Protein AF-A0A947JJ04-F1 (afdb_monomer_lite)

Sequence (79 aa):
MLYKDELLNAIKASVEFEDNFIVSFSNFMNSEINAVDFDPKTKKEVIKIFQYLKDDSSKHKKILEEVEELIINNQKDEY

Foldseek 3Di:
DVVLVVLLVVLVVLLVVLVCCLVVLVVVQVVVLVVDPDDPVVSVVSVVVSVVVSVVSVVVSVVSVVVSVVSVVVVVPPD

Radius of gyration: 18.12 Å; chains: 1; bounding box: 42×16×56 Å

pLDDT: mean 88.57, std 11.3, range [42.34, 97.56]

Secondary structure (DSSP, 8-state):
-HHHHHHHHHHHHHHHHHHHHHHHHHHHHHHHHHHS---HHHHHHHHHHHHHHHHHHHHHHHHHHHHHHHHHHHHHS--

Structure (mmCIF, N/CA/C/O backbone):
data_AF-A0A947JJ04-F1
#
_entry.id   AF-A0A947JJ04-F1
#
loop_
_atom_site.group_PDB
_atom_site.id
_atom_site.type_symbol
_atom_site.label_atom_id
_atom_site.label_alt_id
_atom_site.label_comp_id
_atom_site.label_asym_id
_atom_site.label_entity_id
_atom_site.label_seq_id
_atom_site.pdbx_PDB_ins_code
_atom_site.Cartn_x
_atom_site.Cartn_y
_atom_site.Cartn_z
_atom_site.occupancy
_atom_site.B_iso_or_equiv
_atom_site.auth_seq_id
_atom_site.auth_comp_id
_atom_site.auth_asym_id
_atom_site.auth_atom_id
_atom_site.pdbx_PDB_model_num
ATOM 1 N N . MET A 1 1 ? -23.459 0.711 20.154 1.00 59.44 1 MET A N 1
ATOM 2 C CA . MET A 1 1 ? -22.436 -0.344 19.995 1.00 59.44 1 MET A CA 1
ATOM 3 C C . MET A 1 1 ? -22.269 -0.798 18.543 1.00 59.44 1 MET A C 1
ATOM 5 O O . MET A 1 1 ? -21.149 -0.684 18.080 1.00 59.44 1 MET A O 1
ATOM 9 N N . LEU A 1 2 ? -23.322 -1.173 17.792 1.00 64.75 2 LEU A N 1
ATOM 10 C CA . LEU A 1 2 ? -23.203 -1.696 16.406 1.00 64.75 2 LEU A CA 1
ATOM 11 C C . LEU A 1 2 ? -22.317 -0.859 15.449 1.00 64.75 2 LEU A C 1
ATOM 13 O O . LEU A 1 2 ? -21.367 -1.377 14.878 1.00 64.75 2 LEU A O 1
ATOM 17 N N . TYR A 1 3 ? -22.558 0.452 15.355 1.00 78.12 3 TYR A N 1
ATOM 18 C CA . TYR A 1 3 ? -21.842 1.327 14.412 1.00 78.12 3 TYR A CA 1
ATOM 19 C C . TYR A 1 3 ? -20.344 1.523 14.717 1.00 78.12 3 TYR A C 1
ATOM 21 O O . TYR A 1 3 ? -19.584 1.919 13.837 1.00 78.12 3 TYR A O 1
ATOM 29 N N . LYS A 1 4 ? -19.904 1.264 15.958 1.00 79.75 4 LYS A N 1
ATOM 30 C CA . LYS A 1 4 ? -18.493 1.405 16.363 1.00 79.75 4 LYS A CA 1
ATOM 31 C C . LYS A 1 4 ? -17.667 0.203 15.908 1.00 79.75 4 LYS A C 1
ATOM 33 O O . LYS A 1 4 ? -16.576 0.389 15.380 1.00 79.75 4 LYS A O 1
ATOM 38 N N . ASP A 1 5 ? -18.200 -1.005 16.079 1.00 87.06 5 ASP A N 1
ATOM 39 C CA . ASP A 1 5 ? -17.536 -2.239 15.648 1.00 87.06 5 ASP A CA 1
ATOM 40 C C . ASP A 1 5 ? -17.517 -2.350 14.118 1.00 87.06 5 ASP A C 1
ATOM 42 O O . ASP A 1 5 ? -16.515 -2.763 13.541 1.00 87.06 5 ASP A O 1
ATOM 46 N N . GLU A 1 6 ? -18.585 -1.908 13.446 1.00 91.44 6 GLU A N 1
ATOM 47 C CA . GLU A 1 6 ? -18.626 -1.785 11.982 1.00 91.44 6 GLU A CA 1
ATOM 48 C C . GLU A 1 6 ? -17.551 -0.824 11.461 1.00 91.44 6 GLU A C 1
ATOM 50 O O . GLU A 1 6 ? -16.831 -1.162 10.521 1.00 91.44 6 GLU A O 1
ATOM 55 N N . LEU A 1 7 ? -17.391 0.340 12.105 1.00 91.25 7 LEU A N 1
ATOM 56 C CA . LEU A 1 7 ? -16.334 1.290 11.763 1.00 91.25 7 LEU A CA 1
ATOM 57 C C . LEU A 1 7 ? -14.940 0.692 11.999 1.00 91.25 7 LEU A C 1
ATOM 59 O O . LEU A 1 7 ? -14.094 0.771 11.113 1.00 91.25 7 LEU A O 1
ATOM 63 N N . LEU A 1 8 ? -14.701 0.059 13.152 1.00 92.81 8 LEU A N 1
ATOM 64 C CA . LEU A 1 8 ? -13.415 -0.576 13.457 1.00 92.81 8 LEU A CA 1
ATOM 65 C C . LEU A 1 8 ? -13.066 -1.672 12.439 1.00 92.81 8 LEU A C 1
ATOM 67 O O . LEU A 1 8 ? -11.931 -1.745 11.973 1.00 92.81 8 LEU A O 1
ATOM 71 N N . ASN A 1 9 ? -14.041 -2.496 12.056 1.00 93.94 9 ASN A N 1
ATOM 72 C CA . ASN A 1 9 ? -13.851 -3.531 11.042 1.00 93.94 9 ASN A CA 1
ATOM 73 C C . ASN A 1 9 ? -13.551 -2.934 9.661 1.00 93.94 9 ASN A C 1
ATOM 75 O O . ASN A 1 9 ? -12.684 -3.447 8.956 1.00 93.94 9 ASN A O 1
ATOM 79 N N . ALA A 1 10 ? -14.219 -1.840 9.284 1.00 95.44 10 ALA A N 1
ATOM 80 C CA . ALA A 1 10 ? -13.942 -1.144 8.030 1.00 95.44 10 ALA A CA 1
ATOM 81 C C . ALA A 1 10 ? -12.521 -0.550 7.997 1.00 95.44 10 ALA A C 1
ATOM 83 O O . ALA A 1 10 ? -11.839 -0.645 6.974 1.00 95.44 10 ALA A O 1
ATOM 84 N N . ILE A 1 11 ? -12.047 0.015 9.114 1.00 96.06 11 ILE A N 1
ATOM 85 C CA . ILE A 1 11 ? -10.677 0.535 9.232 1.00 96.06 11 ILE A CA 1
ATOM 86 C C . ILE A 1 11 ? -9.656 -0.599 9.120 1.00 96.06 11 ILE A C 1
ATOM 88 O O . ILE A 1 11 ? -8.747 -0.504 8.300 1.00 96.06 11 ILE A O 1
ATOM 92 N N . LYS A 1 12 ? -9.846 -1.707 9.847 1.00 95.31 12 LYS A N 1
ATOM 93 C CA . LYS A 1 12 ? -8.964 -2.884 9.765 1.00 95.31 12 LYS A CA 1
ATOM 94 C C . LYS A 1 12 ? -8.880 -3.456 8.353 1.00 95.31 12 LYS A C 1
ATOM 96 O O . LYS A 1 12 ? -7.786 -3.717 7.864 1.00 95.31 12 LYS A O 1
ATOM 101 N N . ALA A 1 13 ? -10.019 -3.587 7.673 1.00 96.69 13 ALA A N 1
ATOM 102 C CA . ALA A 1 13 ? -10.051 -4.033 6.282 1.00 96.69 13 ALA A CA 1
ATOM 103 C C . ALA A 1 13 ? -9.308 -3.063 5.344 1.00 96.69 13 ALA A C 1
ATOM 105 O O . ALA A 1 13 ? -8.672 -3.492 4.385 1.00 96.69 13 ALA A O 1
ATOM 106 N N . SER A 1 14 ? -9.354 -1.759 5.630 1.00 96.62 14 SER A N 1
ATOM 107 C CA . SER A 1 14 ? -8.621 -0.746 4.862 1.00 96.62 14 SER A CA 1
ATOM 108 C C . SER A 1 14 ? -7.109 -0.809 5.116 1.00 96.62 14 SER A C 1
ATOM 110 O O . SER A 1 14 ? -6.338 -0.710 4.167 1.00 96.62 14 SER A O 1
ATOM 112 N N . VAL A 1 15 ? -6.669 -1.036 6.360 1.00 95.50 15 VAL A N 1
ATOM 113 C CA . VAL A 1 15 ? -5.249 -1.275 6.696 1.00 95.50 15 VAL A CA 1
ATOM 114 C C . VAL A 1 15 ? -4.725 -2.509 5.959 1.00 95.50 15 VAL A C 1
ATOM 116 O O . VAL A 1 15 ? -3.676 -2.451 5.317 1.00 95.50 15 VAL A O 1
ATOM 119 N N . GLU A 1 16 ? -5.483 -3.607 5.993 1.00 96.00 16 GLU A N 1
ATOM 120 C CA . GLU A 1 16 ? -5.140 -4.843 5.283 1.00 96.00 16 GLU A CA 1
ATOM 121 C C . GLU A 1 16 ? -5.080 -4.634 3.762 1.00 96.00 16 GLU A C 1
ATOM 123 O O . GLU A 1 16 ? -4.193 -5.165 3.089 1.00 96.00 16 GLU A O 1
ATOM 128 N N . PHE A 1 17 ? -5.992 -3.834 3.203 1.00 95.50 17 PHE A N 1
ATOM 129 C CA . PHE A 1 17 ? -5.956 -3.463 1.791 1.00 95.50 17 PHE A CA 1
ATOM 130 C C . PHE A 1 17 ? -4.665 -2.718 1.426 1.00 95.50 17 PHE A C 1
ATOM 132 O O . PHE A 1 17 ? -4.026 -3.082 0.438 1.00 95.50 17 PHE A O 1
ATOM 139 N N . GLU A 1 18 ? -4.262 -1.717 2.215 1.00 95.12 18 GLU A N 1
ATOM 140 C CA . GLU A 1 18 ? -3.025 -0.965 1.966 1.00 95.12 18 GLU A CA 1
ATOM 141 C C . GLU A 1 18 ? -1.786 -1.875 2.070 1.00 95.12 18 GLU A C 1
ATOM 143 O O . GLU A 1 18 ? -0.915 -1.832 1.201 1.00 95.12 18 GLU A O 1
ATOM 148 N N . ASP A 1 19 ? -1.726 -2.784 3.051 1.00 92.81 19 ASP A N 1
ATOM 149 C CA . ASP A 1 19 ? -0.639 -3.772 3.153 1.00 92.81 19 ASP A CA 1
ATOM 150 C C . ASP A 1 19 ? -0.567 -4.694 1.930 1.00 92.81 19 ASP A C 1
ATOM 152 O O . ASP A 1 19 ? 0.504 -4.900 1.340 1.00 92.81 19 ASP A O 1
ATOM 156 N N . ASN A 1 20 ? -1.719 -5.219 1.511 1.00 93.62 20 ASN A N 1
ATOM 157 C CA . ASN A 1 20 ? -1.817 -6.072 0.335 1.00 93.62 20 ASN A CA 1
ATOM 158 C C . ASN A 1 20 ? -1.420 -5.324 -0.939 1.00 93.62 20 ASN A C 1
ATOM 160 O O . ASN A 1 20 ? -0.740 -5.903 -1.795 1.00 93.62 20 ASN A O 1
ATOM 164 N N . PHE A 1 21 ? -1.797 -4.048 -1.057 1.00 92.00 21 PHE A N 1
ATOM 165 C CA . PHE A 1 21 ? -1.362 -3.184 -2.145 1.00 92.00 21 PHE A CA 1
ATOM 166 C C . PHE A 1 21 ? 0.159 -3.030 -2.124 1.00 92.00 21 PHE A C 1
ATOM 168 O O . PHE A 1 21 ? 0.801 -3.389 -3.106 1.00 92.00 21 PHE A O 1
ATOM 175 N N . ILE A 1 22 ? 0.765 -2.601 -1.012 1.00 91.75 22 ILE A N 1
ATOM 176 C CA . ILE A 1 22 ? 2.217 -2.380 -0.893 1.00 91.75 22 ILE A CA 1
ATOM 177 C C . ILE A 1 22 ? 3.011 -3.617 -1.324 1.00 91.75 22 ILE A C 1
ATOM 179 O O . ILE A 1 22 ? 3.967 -3.495 -2.100 1.00 91.75 22 ILE A O 1
ATOM 183 N N . VAL A 1 23 ? 2.627 -4.804 -0.846 1.00 91.38 23 VAL A N 1
ATOM 184 C CA . VAL A 1 23 ? 3.327 -6.060 -1.150 1.00 91.38 23 VAL A CA 1
ATOM 185 C C . VAL A 1 23 ? 3.103 -6.482 -2.602 1.00 91.38 23 VAL A C 1
ATOM 187 O O . VAL A 1 23 ? 4.069 -6.692 -3.342 1.00 91.38 23 VAL A O 1
ATOM 190 N N . SER A 1 24 ? 1.844 -6.585 -3.029 1.00 90.06 24 SER A N 1
ATOM 191 C CA . SER A 1 24 ? 1.496 -7.114 -4.354 1.00 90.06 24 SER A CA 1
ATOM 192 C C . SER A 1 24 ? 1.957 -6.179 -5.465 1.00 90.06 24 SER A C 1
ATOM 194 O O . SER A 1 24 ? 2.546 -6.626 -6.448 1.00 90.06 24 SER A O 1
ATOM 196 N N . PHE A 1 25 ? 1.768 -4.873 -5.275 1.00 88.06 25 PHE A N 1
ATOM 197 C CA . PHE A 1 25 ? 2.211 -3.841 -6.201 1.00 88.06 25 PHE A CA 1
ATOM 198 C C . PHE A 1 25 ? 3.731 -3.821 -6.334 1.00 88.06 25 PHE A C 1
ATOM 200 O O . PHE A 1 25 ? 4.238 -3.804 -7.452 1.00 88.06 25 PHE A O 1
ATOM 207 N N . SER A 1 26 ? 4.473 -3.894 -5.218 1.00 87.44 26 SER A N 1
ATOM 208 C CA . SER A 1 26 ? 5.943 -3.935 -5.264 1.00 87.44 26 SER A CA 1
ATOM 209 C C . SER A 1 26 ? 6.446 -5.139 -6.060 1.00 87.44 26 SER A C 1
ATOM 211 O O . SER A 1 26 ? 7.358 -4.999 -6.873 1.00 87.44 26 SER A O 1
ATOM 213 N N . ASN A 1 27 ? 5.863 -6.318 -5.841 1.00 88.31 27 ASN A N 1
ATOM 214 C CA . ASN A 1 27 ? 6.290 -7.540 -6.519 1.00 88.31 27 ASN A CA 1
ATOM 215 C C . ASN A 1 27 ? 5.941 -7.512 -8.010 1.00 88.31 27 ASN A C 1
ATOM 217 O O . ASN A 1 27 ? 6.803 -7.776 -8.848 1.00 88.31 27 ASN A O 1
ATOM 221 N N . PHE A 1 28 ? 4.700 -7.145 -8.336 1.00 88.75 28 PHE A N 1
ATOM 222 C CA . PHE A 1 28 ? 4.224 -7.075 -9.712 1.00 88.75 28 PHE A CA 1
ATOM 223 C C . PHE A 1 28 ? 4.990 -6.017 -10.510 1.00 88.75 28 PHE A C 1
ATOM 225 O O . PHE A 1 28 ? 5.610 -6.336 -11.521 1.00 88.75 28 PHE A O 1
ATOM 232 N N . MET A 1 29 ? 5.053 -4.777 -10.017 1.00 89.25 29 MET A N 1
ATOM 233 C CA . MET A 1 29 ? 5.698 -3.692 -10.753 1.00 89.25 29 MET A CA 1
ATOM 234 C C . MET A 1 29 ? 7.198 -3.923 -10.943 1.00 89.25 29 MET A C 1
ATOM 236 O O . MET A 1 29 ? 7.716 -3.650 -12.022 1.00 89.25 29 MET A O 1
ATOM 240 N N . ASN A 1 30 ? 7.903 -4.477 -9.950 1.00 86.19 30 ASN A N 1
ATOM 241 C CA . ASN A 1 30 ? 9.315 -4.825 -10.128 1.00 86.19 30 ASN A CA 1
ATOM 242 C C . ASN A 1 30 ? 9.520 -5.909 -11.192 1.00 86.19 30 ASN A C 1
ATOM 244 O O . ASN A 1 30 ? 10.506 -5.847 -11.925 1.00 86.19 30 ASN A O 1
ATOM 248 N N . SER A 1 31 ? 8.619 -6.890 -11.288 1.00 88.94 31 SER A N 1
ATOM 249 C CA . SER A 1 31 ? 8.666 -7.902 -12.348 1.00 88.94 31 SER A CA 1
ATOM 250 C C . SER A 1 31 ? 8.494 -7.255 -13.725 1.00 88.94 31 SER A C 1
ATOM 252 O O . SER A 1 31 ? 9.371 -7.382 -14.580 1.00 88.94 31 SER A O 1
ATOM 254 N N . GLU A 1 32 ? 7.429 -6.471 -13.910 1.00 90.62 32 GLU A N 1
ATOM 255 C CA . GLU A 1 32 ? 7.101 -5.858 -15.203 1.00 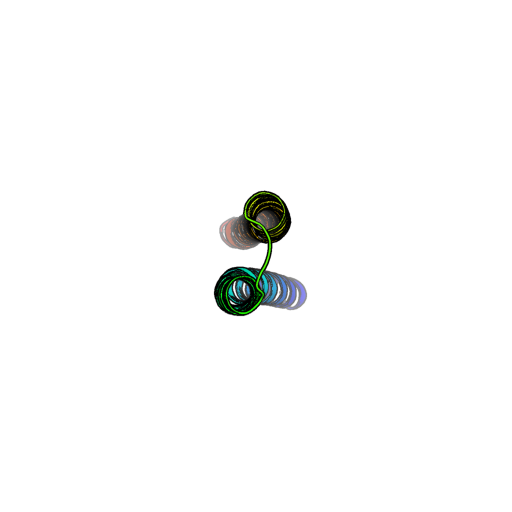90.62 32 GLU A CA 1
ATOM 256 C C . GLU A 1 32 ? 8.163 -4.847 -15.666 1.00 90.62 32 GLU A C 1
ATOM 258 O O . GLU A 1 32 ? 8.598 -4.873 -16.816 1.00 90.62 32 GLU A O 1
ATOM 263 N N . ILE A 1 33 ? 8.667 -3.994 -14.766 1.00 88.06 33 ILE A N 1
ATOM 264 C CA . ILE A 1 33 ? 9.716 -3.010 -15.093 1.00 88.06 33 ILE A CA 1
ATOM 265 C C . ILE A 1 33 ? 11.023 -3.694 -15.514 1.00 88.06 33 ILE A C 1
ATOM 267 O O . ILE A 1 33 ? 11.796 -3.134 -16.290 1.00 88.06 33 ILE A O 1
ATOM 271 N N . ASN A 1 34 ? 11.306 -4.885 -14.983 1.00 86.19 34 ASN A N 1
ATOM 272 C CA . ASN A 1 34 ? 12.490 -5.650 -15.361 1.00 86.19 34 ASN A CA 1
ATOM 273 C C . ASN A 1 34 ? 12.299 -6.459 -16.649 1.00 86.19 34 ASN A C 1
ATOM 275 O O . ASN A 1 34 ? 13.300 -6.772 -17.289 1.00 86.19 34 ASN A O 1
ATOM 279 N N . ALA A 1 35 ? 11.059 -6.768 -17.033 1.00 91.38 35 ALA A N 1
ATOM 280 C CA . ALA A 1 35 ? 10.738 -7.446 -18.288 1.00 91.38 35 ALA A CA 1
ATOM 281 C C . ALA A 1 35 ? 10.794 -6.509 -19.509 1.00 91.38 35 ALA A C 1
ATOM 283 O O . ALA A 1 35 ? 10.979 -6.972 -20.634 1.00 91.38 35 ALA A O 1
ATOM 284 N N . VAL A 1 36 ? 10.651 -5.197 -19.297 1.00 91.62 36 VAL A N 1
ATOM 285 C CA . VAL A 1 36 ? 10.745 -4.184 -20.355 1.00 91.62 36 VAL A CA 1
ATOM 286 C C . VAL A 1 36 ? 12.181 -3.669 -20.492 1.00 91.62 36 VAL A C 1
ATOM 288 O O . VAL A 1 36 ? 12.813 -3.265 -19.513 1.00 91.62 36 VAL A O 1
ATOM 291 N N . ASP A 1 37 ? 12.686 -3.631 -21.728 1.00 91.81 37 ASP A N 1
ATOM 292 C CA . ASP A 1 37 ? 14.013 -3.094 -22.050 1.00 91.81 37 ASP A CA 1
ATOM 293 C C . ASP A 1 37 ? 13.983 -1.560 -22.144 1.00 91.81 37 ASP A C 1
ATOM 295 O O . ASP A 1 37 ? 13.903 -0.958 -23.216 1.00 91.81 37 ASP A O 1
ATOM 299 N N . PHE A 1 38 ? 13.965 -0.914 -20.981 1.00 90.44 38 PHE A N 1
ATOM 300 C CA . PHE A 1 38 ? 14.114 0.532 -20.869 1.00 90.44 38 PHE A CA 1
ATOM 301 C C . PHE A 1 38 ? 15.585 0.938 -20.931 1.00 90.44 38 PHE A C 1
ATOM 303 O O . PHE A 1 38 ? 16.444 0.305 -20.312 1.00 90.44 38 PHE A O 1
ATOM 310 N N . ASP A 1 39 ? 15.867 2.099 -21.529 1.00 95.88 39 ASP A N 1
ATOM 311 C CA . ASP A 1 39 ? 17.148 2.747 -21.276 1.00 95.88 39 ASP A CA 1
ATOM 312 C C . ASP A 1 39 ? 17.306 3.051 -19.764 1.00 95.88 39 ASP A C 1
ATOM 314 O O . ASP A 1 39 ? 16.315 3.281 -19.053 1.00 95.88 39 ASP A O 1
ATOM 318 N N . PRO A 1 40 ? 18.542 3.090 -19.232 1.00 92.38 40 PRO A N 1
ATOM 319 C CA . PRO A 1 40 ? 18.768 3.219 -17.793 1.00 92.38 40 PRO A CA 1
ATOM 320 C C . PRO A 1 40 ? 18.16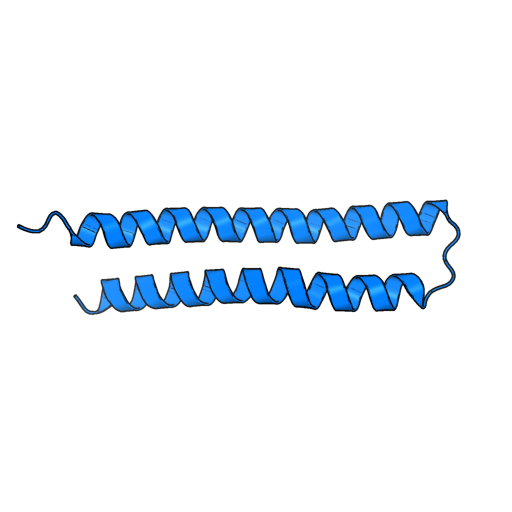4 4.472 -17.148 1.00 92.38 40 PRO A C 1
ATOM 322 O O . PRO A 1 40 ? 17.863 4.453 -15.951 1.00 92.38 40 PRO A O 1
ATOM 325 N N . LYS A 1 41 ? 18.011 5.574 -17.896 1.00 95.00 41 LYS A N 1
ATOM 326 C CA . LYS A 1 41 ? 17.434 6.816 -17.369 1.00 95.00 41 LYS A CA 1
ATOM 327 C C . LYS A 1 41 ? 15.924 6.667 -17.233 1.00 95.00 41 LYS A C 1
ATOM 329 O O . LYS A 1 41 ? 15.396 6.933 -16.155 1.00 95.00 41 LYS A O 1
ATOM 334 N N . THR A 1 42 ? 15.253 6.183 -18.276 1.00 93.81 42 THR A N 1
ATOM 335 C CA . THR A 1 42 ? 13.807 5.928 -18.239 1.00 93.81 42 THR A CA 1
ATOM 336 C C . THR A 1 42 ? 13.460 4.910 -17.159 1.00 93.81 42 THR A C 1
ATOM 338 O O . THR A 1 42 ? 12.559 5.156 -16.360 1.00 93.81 42 THR A O 1
ATOM 341 N N . LYS A 1 43 ? 14.240 3.826 -17.029 1.00 93.12 43 LYS A N 1
ATOM 342 C CA . LYS A 1 43 ? 14.030 2.820 -15.976 1.00 93.12 43 LYS A CA 1
ATOM 343 C C . LYS A 1 43 ? 14.056 3.427 -14.571 1.00 93.12 43 LYS A C 1
ATOM 345 O O . LYS A 1 43 ? 13.209 3.101 -13.743 1.00 93.12 43 LYS A O 1
ATOM 350 N N . LYS A 1 44 ? 15.003 4.331 -14.296 1.00 92.00 44 LYS A N 1
ATOM 351 C CA . LYS A 1 44 ? 15.099 5.023 -13.000 1.00 92.00 44 LYS A CA 1
ATOM 352 C C . LYS A 1 44 ? 13.893 5.917 -12.722 1.00 92.00 44 LYS A C 1
ATOM 354 O O . LYS A 1 44 ? 13.384 5.884 -11.606 1.00 92.00 44 LYS A O 1
ATOM 359 N N . GLU A 1 45 ? 13.435 6.688 -13.707 1.00 94.88 45 GLU A N 1
ATOM 360 C CA . GLU A 1 45 ? 12.255 7.550 -13.542 1.00 94.88 45 GLU A CA 1
ATOM 361 C C . GLU A 1 45 ? 10.985 6.724 -13.309 1.00 94.88 45 GLU A C 1
ATOM 363 O O . GLU A 1 45 ? 10.205 7.034 -12.411 1.00 94.88 45 GLU A O 1
ATOM 368 N N . VAL A 1 46 ? 10.819 5.618 -14.039 1.00 91.88 46 VAL A N 1
ATOM 369 C CA . VAL A 1 46 ? 9.698 4.688 -13.855 1.00 91.88 46 VAL A CA 1
ATOM 370 C C . VAL A 1 46 ? 9.705 4.095 -12.440 1.00 91.88 46 VAL A C 1
ATOM 372 O O . VAL A 1 46 ? 8.705 4.198 -11.732 1.00 91.88 46 VAL A O 1
ATOM 375 N N . ILE A 1 47 ? 10.840 3.554 -11.980 1.00 91.00 47 ILE A N 1
ATOM 376 C CA . ILE A 1 47 ? 10.983 3.027 -10.608 1.00 91.00 47 ILE A CA 1
ATOM 377 C C . ILE A 1 47 ? 10.648 4.101 -9.568 1.00 91.00 47 ILE A C 1
ATOM 379 O O . ILE A 1 47 ? 9.951 3.823 -8.596 1.00 91.00 47 ILE A O 1
ATOM 383 N N . LYS A 1 48 ? 11.111 5.336 -9.776 1.00 92.38 48 LYS A N 1
ATOM 384 C CA . LYS A 1 48 ? 10.856 6.453 -8.862 1.00 92.38 48 LYS A CA 1
ATOM 385 C C . LYS A 1 48 ? 9.364 6.7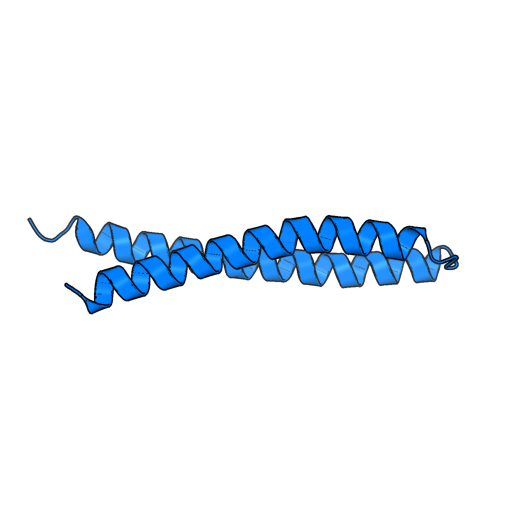88 -8.767 1.00 92.38 48 LYS A C 1
ATOM 387 O O . LYS A 1 48 ? 8.866 6.981 -7.663 1.00 92.38 48 LYS A O 1
ATOM 392 N N . ILE A 1 49 ? 8.648 6.820 -9.893 1.00 91.75 49 ILE A N 1
ATOM 393 C CA . ILE A 1 49 ? 7.192 7.039 -9.919 1.00 91.75 49 ILE A CA 1
ATOM 394 C C . ILE A 1 49 ? 6.463 5.936 -9.146 1.00 91.75 49 ILE A C 1
ATOM 396 O O . ILE A 1 49 ? 5.591 6.227 -8.330 1.00 91.75 49 ILE A O 1
ATOM 400 N N . PHE A 1 50 ? 6.856 4.677 -9.337 1.00 90.62 50 PHE A N 1
ATOM 401 C CA . PHE A 1 50 ? 6.250 3.562 -8.610 1.00 90.62 50 PHE A CA 1
ATOM 402 C C . PHE A 1 50 ? 6.569 3.567 -7.114 1.00 90.62 50 PHE A C 1
ATOM 404 O O . PHE A 1 50 ? 5.704 3.227 -6.306 1.00 90.62 50 PHE A O 1
ATOM 411 N N . GLN A 1 51 ? 7.766 4.014 -6.731 1.00 91.12 51 GLN A N 1
ATOM 412 C CA . GLN A 1 51 ? 8.115 4.206 -5.328 1.00 91.12 51 GLN A CA 1
ATOM 413 C C . GLN A 1 51 ? 7.211 5.257 -4.664 1.00 91.12 51 GLN A C 1
ATOM 415 O O . GLN A 1 51 ? 6.759 5.022 -3.549 1.00 91.12 51 GLN A O 1
ATOM 420 N N . TYR A 1 52 ? 6.865 6.352 -5.354 1.00 92.56 52 TYR A N 1
ATOM 421 C CA . TYR A 1 52 ? 5.926 7.343 -4.809 1.00 92.56 52 TYR A CA 1
ATOM 422 C C . TYR A 1 52 ? 4.553 6.741 -4.484 1.00 92.56 52 TYR A C 1
ATOM 424 O O . TYR A 1 52 ? 4.011 7.015 -3.419 1.00 92.56 52 TYR A O 1
ATOM 432 N N . LEU A 1 53 ? 4.015 5.882 -5.355 1.00 90.62 53 LEU A N 1
ATOM 433 C CA . LEU A 1 53 ? 2.722 5.226 -5.118 1.00 90.62 53 LEU A CA 1
ATOM 434 C C . LEU A 1 53 ? 2.761 4.299 -3.895 1.00 90.62 53 LEU A C 1
ATOM 436 O O . LEU A 1 53 ? 1.821 4.267 -3.102 1.00 90.62 53 LEU A O 1
ATOM 440 N N . LYS A 1 54 ? 3.870 3.576 -3.712 1.00 91.62 54 LYS A N 1
ATOM 441 C CA . LYS A 1 54 ? 4.097 2.741 -2.527 1.00 91.62 54 LYS A CA 1
ATOM 442 C C . LYS A 1 54 ? 4.197 3.577 -1.249 1.00 91.62 54 LYS A C 1
ATOM 444 O O . LYS A 1 54 ? 3.636 3.205 -0.216 1.00 91.62 54 LYS A O 1
ATOM 449 N N . ASP A 1 55 ? 4.916 4.692 -1.314 1.00 93.50 55 ASP A N 1
ATOM 450 C CA . ASP A 1 55 ? 5.099 5.585 -0.172 1.00 93.50 55 ASP A CA 1
ATOM 451 C C . ASP A 1 55 ? 3.771 6.246 0.230 1.00 93.50 55 ASP A C 1
ATOM 453 O O . ASP A 1 55 ? 3.497 6.389 1.419 1.00 93.50 55 ASP A O 1
ATOM 457 N N . ASP A 1 56 ? 2.920 6.610 -0.733 1.00 94.75 56 ASP A N 1
ATOM 458 C CA . ASP A 1 56 ? 1.598 7.185 -0.461 1.00 94.75 56 ASP A CA 1
ATOM 459 C C . ASP A 1 56 ? 0.637 6.172 0.172 1.00 94.75 56 ASP A C 1
ATOM 461 O O . ASP A 1 56 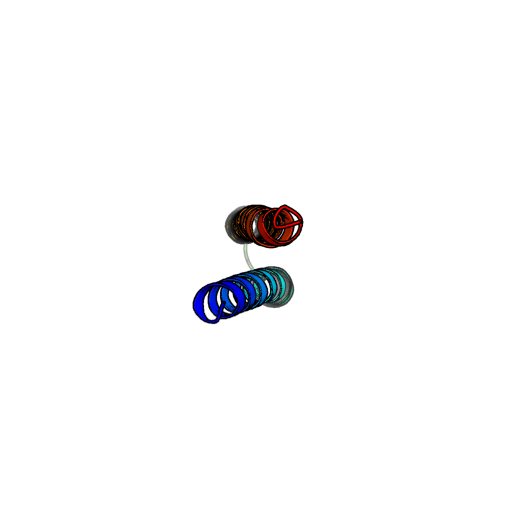? 0.016 6.484 1.188 1.00 94.75 56 ASP A O 1
ATOM 465 N N . SER A 1 57 ? 0.602 4.934 -0.327 1.00 94.38 57 SER A N 1
ATOM 466 C CA . SER A 1 57 ? -0.133 3.834 0.319 1.00 94.38 57 SER A CA 1
ATOM 467 C C . SER A 1 57 ? 0.350 3.590 1.760 1.00 94.38 57 SER A C 1
ATOM 469 O O . SER A 1 57 ? -0.448 3.447 2.687 1.00 94.38 57 SER A O 1
ATOM 471 N N . SER A 1 58 ? 1.663 3.687 2.003 1.00 95.06 58 SER A N 1
ATOM 472 C CA . SER A 1 58 ? 2.222 3.584 3.361 1.00 95.06 58 SER A CA 1
ATOM 473 C C . SER A 1 58 ? 1.754 4.723 4.281 1.00 95.06 58 SER A C 1
ATOM 475 O O . SER A 1 58 ? 1.553 4.512 5.478 1.00 95.06 58 SER A O 1
ATOM 477 N N . LYS A 1 59 ? 1.548 5.935 3.745 1.00 96.81 59 LYS A N 1
ATOM 478 C CA . LYS A 1 59 ? 0.977 7.058 4.510 1.00 96.81 59 LYS A CA 1
ATOM 479 C C . LYS A 1 59 ? -0.501 6.836 4.811 1.00 96.81 59 LYS A C 1
ATOM 481 O O . LYS A 1 59 ? -0.914 7.103 5.935 1.00 96.81 59 LYS A O 1
ATOM 486 N N . HIS A 1 60 ? -1.283 6.354 3.843 1.00 97.00 60 HIS A N 1
ATOM 487 C CA . HIS A 1 60 ? -2.690 6.016 4.066 1.00 97.00 60 HIS A CA 1
ATOM 488 C C . HIS A 1 60 ? -2.836 4.988 5.183 1.00 97.00 60 HIS A C 1
ATOM 490 O O . HIS A 1 60 ? -3.598 5.216 6.120 1.00 97.00 60 HIS A O 1
ATOM 496 N N . LYS A 1 61 ? -2.040 3.912 5.129 1.00 96.56 61 LYS A N 1
ATOM 497 C CA . LYS A 1 61 ? -1.996 2.892 6.176 1.00 96.56 61 LYS A CA 1
ATOM 498 C C . LYS A 1 61 ? -1.769 3.513 7.553 1.00 96.56 61 LYS A C 1
ATOM 500 O O . LYS A 1 61 ? -2.556 3.274 8.461 1.00 96.56 61 LYS A O 1
ATOM 505 N N . LYS A 1 62 ? -0.745 4.358 7.689 1.00 97.06 62 LYS A N 1
ATOM 506 C CA . LYS A 1 62 ? -0.429 5.007 8.966 1.00 97.06 62 LYS A CA 1
ATOM 507 C C . LYS A 1 62 ? -1.594 5.849 9.498 1.00 97.06 62 LYS A C 1
ATOM 509 O O . LYS A 1 62 ? -1.894 5.797 10.684 1.00 97.06 62 LYS A O 1
ATOM 514 N N . ILE A 1 63 ? -2.268 6.604 8.629 1.00 97.56 63 ILE A N 1
ATOM 515 C CA . ILE A 1 63 ? -3.448 7.393 9.017 1.00 97.56 63 ILE A CA 1
ATOM 516 C C . ILE A 1 63 ? -4.576 6.473 9.507 1.00 97.56 63 ILE A C 1
ATOM 518 O O . ILE A 1 63 ? -5.234 6.777 10.498 1.00 97.56 63 ILE A O 1
ATOM 522 N N . LEU A 1 64 ? -4.803 5.345 8.831 1.00 96.75 64 LEU A N 1
ATOM 523 C CA . LEU A 1 64 ? -5.825 4.374 9.222 1.00 96.75 64 LEU A CA 1
ATOM 524 C C . LEU A 1 64 ? -5.503 3.705 10.567 1.00 96.75 64 LEU A C 1
ATOM 526 O O . LEU A 1 64 ? -6.404 3.564 11.389 1.00 96.75 64 LEU A O 1
ATOM 530 N N . GLU A 1 65 ? -4.238 3.363 10.820 1.00 95.44 65 GLU A N 1
ATOM 531 C CA . GLU A 1 65 ? -3.771 2.836 12.112 1.00 95.44 65 GLU A CA 1
ATOM 532 C C . GLU A 1 65 ? -3.970 3.860 13.246 1.00 95.44 65 GLU A C 1
ATOM 534 O O . GLU A 1 65 ? -4.466 3.510 14.314 1.00 95.44 65 GLU A O 1
ATOM 539 N N . GLU A 1 66 ? -3.678 5.144 13.006 1.00 95.75 66 GLU A N 1
ATOM 540 C CA . 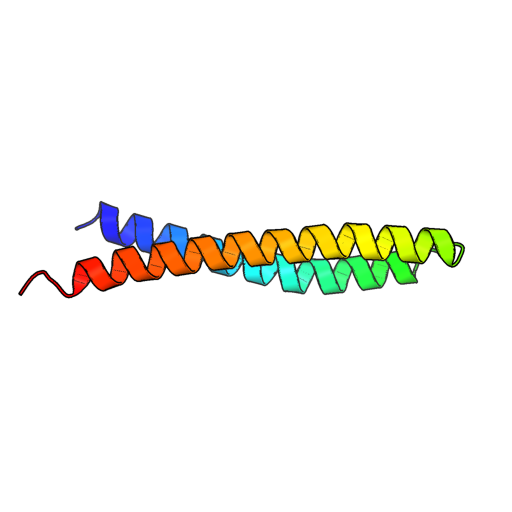GLU A 1 66 ? -3.944 6.216 13.979 1.00 95.75 66 GLU A CA 1
ATOM 541 C C . GLU A 1 66 ? -5.449 6.334 14.295 1.00 95.75 66 GLU A C 1
ATOM 543 O O . GLU A 1 66 ? -5.845 6.502 15.452 1.00 95.75 66 GLU A O 1
ATOM 548 N N . VAL A 1 67 ? -6.317 6.202 13.285 1.00 93.56 67 VAL A N 1
ATOM 549 C CA . VAL A 1 67 ? -7.775 6.177 13.486 1.00 93.56 67 VAL A CA 1
ATOM 550 C C . VAL A 1 67 ? -8.214 4.930 14.261 1.00 93.56 67 VAL A C 1
ATOM 552 O O . VAL A 1 67 ? -9.049 5.041 15.163 1.00 93.56 67 VAL A O 1
ATOM 555 N N . GLU A 1 68 ? -7.657 3.757 13.953 1.00 92.75 68 GLU A N 1
ATOM 556 C CA . GLU A 1 68 ? -7.908 2.515 14.693 1.00 92.75 68 GLU A CA 1
ATOM 557 C C . GLU A 1 68 ? -7.571 2.678 16.181 1.00 92.75 68 GLU A C 1
ATOM 559 O O . GLU A 1 68 ? -8.406 2.377 17.041 1.00 92.75 68 GLU A O 1
ATOM 564 N N . GLU A 1 69 ? -6.392 3.221 16.494 1.00 91.81 69 GLU A N 1
ATOM 565 C CA . GLU A 1 69 ? -5.961 3.480 17.868 1.00 91.81 69 GLU A CA 1
ATOM 566 C C . GLU A 1 69 ? -6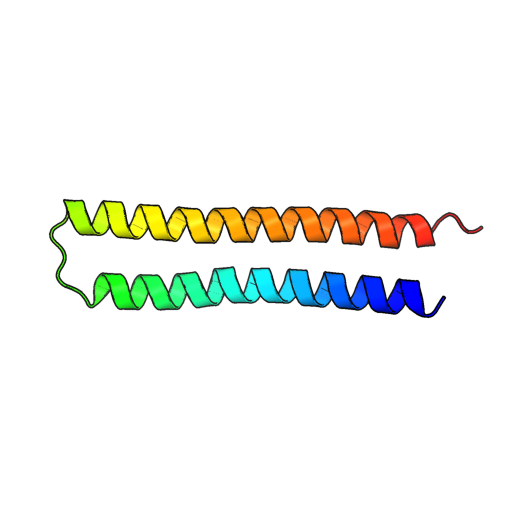.922 4.417 18.608 1.00 91.81 69 GLU A C 1
ATOM 568 O O . GLU A 1 69 ? -7.275 4.156 19.761 1.00 91.81 69 GLU A O 1
ATOM 573 N N . LEU A 1 70 ? -7.399 5.485 17.958 1.00 91.31 70 LEU A N 1
ATOM 574 C CA . LEU A 1 70 ? -8.364 6.415 18.554 1.00 91.31 70 LEU A CA 1
ATOM 575 C C . LEU A 1 70 ? -9.707 5.745 18.874 1.00 91.31 70 LEU A C 1
ATOM 577 O O . LEU A 1 70 ? -10.302 6.032 19.917 1.00 91.31 70 LEU A O 1
ATOM 581 N N . ILE A 1 71 ? -10.187 4.850 18.006 1.00 87.94 71 ILE A N 1
ATOM 582 C CA . ILE A 1 71 ? -11.437 4.106 18.221 1.00 87.94 71 ILE A CA 1
ATOM 583 C C . ILE A 1 71 ? -11.283 3.123 19.389 1.00 87.94 71 ILE A C 1
ATOM 585 O O . ILE A 1 71 ? -12.180 3.047 20.237 1.00 87.94 71 ILE A O 1
ATOM 589 N N . ILE A 1 72 ? -10.158 2.400 19.447 1.00 87.88 72 ILE A N 1
ATOM 590 C CA . ILE A 1 72 ? -9.845 1.427 20.505 1.00 87.88 72 ILE A CA 1
ATOM 591 C C . ILE A 1 72 ? -9.626 2.128 21.849 1.00 87.88 72 ILE A C 1
ATOM 593 O O . ILE A 1 72 ? -10.135 1.670 22.869 1.00 87.88 72 ILE A O 1
ATOM 597 N N . ASN A 1 73 ? -8.906 3.249 21.891 1.00 83.38 73 ASN A N 1
ATOM 598 C CA . ASN A 1 73 ? -8.667 3.970 23.143 1.00 83.38 73 ASN A CA 1
ATOM 599 C C . ASN A 1 73 ? -9.965 4.573 23.702 1.00 83.38 73 ASN A C 1
ATOM 601 O O . ASN A 1 73 ? -10.230 4.421 24.890 1.00 83.38 73 ASN A O 1
ATOM 605 N N . ASN A 1 74 ? -10.865 5.066 22.842 1.00 72.44 74 ASN A N 1
ATOM 606 C CA . ASN A 1 74 ? -12.242 5.401 23.233 1.00 72.44 74 ASN A CA 1
ATOM 607 C C . ASN A 1 74 ? -13.073 4.193 23.728 1.00 72.44 74 ASN A C 1
ATOM 609 O O . ASN A 1 74 ? -14.232 4.365 24.091 1.00 72.44 74 ASN A O 1
ATOM 613 N N . GLN A 1 75 ? -12.596 2.941 23.654 1.00 62.44 75 GLN A N 1
ATOM 614 C CA . GLN A 1 75 ? -13.258 1.785 24.293 1.00 62.44 75 GLN A CA 1
ATOM 615 C C . GLN A 1 75 ? -12.818 1.575 25.747 1.00 62.44 75 GLN A C 1
ATOM 617 O O . GLN A 1 75 ? -13.530 0.897 26.482 1.00 62.44 75 GLN A O 1
ATOM 622 N N . LYS A 1 76 ? -11.665 2.108 26.169 1.00 57.94 76 LYS A N 1
ATOM 623 C CA . LYS A 1 76 ? -11.125 1.870 27.518 1.00 57.94 76 LYS A CA 1
ATOM 624 C C . LYS A 1 76 ? -11.656 2.844 28.574 1.00 57.94 76 LYS A C 1
ATOM 626 O O . LYS A 1 76 ? -11.625 2.498 29.748 1.00 57.94 76 LYS A O 1
ATOM 631 N N . ASP A 1 77 ? -12.181 3.995 28.158 1.00 52.75 77 ASP A N 1
ATOM 632 C CA . ASP A 1 77 ? -12.590 5.094 29.048 1.00 52.75 77 ASP A CA 1
ATOM 633 C C . ASP A 1 77 ? -14.058 5.017 29.540 1.00 52.75 77 ASP A C 1
ATOM 635 O O . ASP A 1 77 ? -14.544 5.951 30.171 1.00 52.75 77 ASP A O 1
ATOM 639 N N . GLU A 1 78 ? -14.788 3.922 29.282 1.00 49.97 78 GLU A N 1
ATOM 640 C CA . GLU A 1 78 ? -16.182 3.731 29.747 1.00 49.97 78 GLU A CA 1
ATOM 641 C C . GLU A 1 78 ? -16.312 3.081 31.153 1.00 49.97 78 GLU A C 1
ATOM 643 O O . GLU A 1 78 ? -17.362 2.518 31.466 1.00 49.97 78 GLU A O 1
ATOM 648 N N . TYR A 1 79 ? -15.291 3.166 32.021 1.00 42.34 79 TYR A N 1
ATOM 649 C CA . TYR A 1 79 ? -15.336 2.658 33.410 1.00 42.34 79 TYR A CA 1
ATOM 650 C C . TYR A 1 79 ? -15.058 3.726 34.470 1.00 42.34 79 TYR A C 1
ATOM 652 O O . TYR A 1 79 ? -13.996 4.382 34.390 1.00 42.34 79 TYR A O 1
#